Protein AF-A0A259DRA0-F1 (afdb_monomer_lite)

Sequence (62 aa):
THWFIPATIYGIGIFIFAIGGITAIAGLPLFLGFTGITWVALAGHTLYGIVLVAVLQIIDRD

Secondary structure (DSSP, 8-state):
---HHHHHHHHHHHHIIIIIIHHHHTTSPTHHHH-HHHHHHHHHHHHHHHHHHHHHHHHTT-

pLDDT: mean 85.84, std 7.56, range [52.06, 94.31]

Structure (mmCIF, N/CA/C/O backbone):
data_AF-A0A259DRA0-F1
#
_entry.id   AF-A0A259DRA0-F1
#
loop_
_atom_site.group_PDB
_atom_site.id
_atom_site.type_symbol
_atom_site.label_atom_id
_atom_site.label_alt_id
_atom_site.label_comp_id
_atom_site.label_asym_id
_atom_site.label_entity_id
_atom_site.label_seq_id
_atom_site.pdbx_PDB_ins_code
_atom_site.Cartn_x
_atom_site.Cartn_y
_atom_site.Cartn_z
_atom_site.occupancy
_atom_site.B_iso_or_equiv
_atom_site.auth_seq_id
_atom_site.auth_comp_id
_atom_site.auth_asym_id
_atom_site.auth_atom_id
_atom_site.pdbx_PDB_model_num
ATOM 1 N N . THR A 1 1 ? 15.799 0.714 -15.363 1.00 59.25 1 THR A N 1
ATOM 2 C CA . THR A 1 1 ? 16.303 -0.201 -14.309 1.00 59.25 1 THR A CA 1
ATOM 3 C C . THR A 1 1 ? 15.704 0.045 -12.926 1.00 59.25 1 THR A C 1
ATOM 5 O O . THR A 1 1 ? 15.665 -0.901 -12.156 1.00 59.25 1 THR A O 1
ATOM 8 N N . HIS A 1 2 ? 15.158 1.226 -12.599 1.00 75.81 2 HIS A N 1
ATOM 9 C CA . HIS A 1 2 ? 14.540 1.492 -11.284 1.00 75.81 2 HIS A CA 1
ATOM 10 C C . HIS A 1 2 ? 13.004 1.592 -11.340 1.00 75.81 2 HIS A C 1
ATOM 12 O O . HIS A 1 2 ? 12.442 2.580 -10.890 1.00 75.81 2 HIS A O 1
ATOM 18 N N . TRP A 1 3 ? 12.309 0.606 -11.919 1.00 80.19 3 TRP A N 1
ATOM 19 C CA . TRP A 1 3 ? 10.836 0.629 -12.011 1.00 80.19 3 TRP A CA 1
ATOM 20 C C . TRP A 1 3 ? 10.142 0.032 -10.776 1.00 80.19 3 TRP A C 1
ATOM 22 O O . TRP A 1 3 ? 9.016 0.395 -10.454 1.00 80.19 3 TRP A O 1
ATOM 32 N N . PHE A 1 4 ? 10.839 -0.831 -10.035 1.00 81.06 4 PHE A N 1
ATOM 33 C CA . PHE A 1 4 ? 10.287 -1.528 -8.873 1.00 81.06 4 PHE A CA 1
ATOM 34 C C . PHE A 1 4 ? 9.946 -0.585 -7.708 1.00 81.06 4 PHE A C 1
ATOM 36 O O . PHE A 1 4 ? 8.874 -0.672 -7.110 1.00 81.06 4 PHE A O 1
ATOM 43 N N . ILE A 1 5 ? 10.846 0.358 -7.411 1.00 84.69 5 ILE A N 1
ATOM 44 C CA . ILE A 1 5 ? 10.679 1.353 -6.342 1.00 84.69 5 ILE A CA 1
ATOM 45 C C . ILE A 1 5 ? 9.465 2.266 -6.605 1.00 84.69 5 ILE A C 1
ATOM 47 O O . ILE A 1 5 ? 8.575 2.306 -5.756 1.00 84.69 5 ILE A O 1
ATOM 51 N N . PRO A 1 6 ? 9.354 2.959 -7.757 1.00 86.88 6 PRO A N 1
ATOM 52 C CA . PRO A 1 6 ? 8.201 3.813 -8.032 1.00 86.88 6 PRO A CA 1
ATOM 53 C C . PRO A 1 6 ? 6.885 3.030 -8.143 1.00 86.88 6 PRO A C 1
ATOM 55 O O . PRO A 1 6 ? 5.860 3.531 -7.691 1.00 86.88 6 PRO A O 1
ATOM 58 N N . ALA A 1 7 ? 6.899 1.791 -8.650 1.00 87.38 7 ALA A N 1
ATOM 59 C CA . ALA A 1 7 ? 5.711 0.932 -8.687 1.00 87.38 7 ALA A CA 1
ATOM 60 C C . ALA A 1 7 ? 5.188 0.585 -7.281 1.00 87.38 7 ALA A C 1
ATOM 62 O O . ALA A 1 7 ? 3.985 0.640 -7.019 1.00 87.38 7 ALA A O 1
ATOM 63 N N . THR A 1 8 ? 6.105 0.287 -6.357 1.00 87.75 8 THR A N 1
ATOM 64 C CA . THR A 1 8 ? 5.786 0.013 -4.949 1.00 87.75 8 THR A CA 1
ATOM 65 C C . THR A 1 8 ? 5.243 1.268 -4.258 1.00 87.75 8 THR A C 1
ATOM 67 O O . THR A 1 8 ? 4.216 1.205 -3.584 1.00 87.75 8 THR A O 1
ATOM 70 N N . ILE A 1 9 ? 5.883 2.427 -4.471 1.00 91.00 9 ILE A N 1
ATOM 71 C CA . ILE A 1 9 ? 5.424 3.719 -3.930 1.00 91.00 9 ILE A CA 1
ATOM 72 C C . ILE A 1 9 ? 4.021 4.053 -4.443 1.00 91.00 9 ILE A C 1
ATOM 74 O O . ILE A 1 9 ? 3.178 4.498 -3.667 1.00 91.00 9 ILE A O 1
ATOM 78 N N . TYR A 1 10 ? 3.748 3.803 -5.724 1.00 90.44 10 TYR A N 1
ATOM 79 C CA . TYR A 1 10 ? 2.432 4.026 -6.314 1.00 90.44 10 TYR A CA 1
ATOM 80 C C . TYR A 1 10 ? 1.351 3.152 -5.662 1.00 90.44 10 TYR A C 1
ATOM 82 O O . TYR A 1 10 ? 0.315 3.670 -5.246 1.00 90.44 10 TYR A O 1
ATOM 90 N N . GLY A 1 11 ? 1.609 1.851 -5.491 1.00 88.38 11 GLY A N 1
ATOM 91 C CA . GLY A 1 11 ? 0.668 0.941 -4.831 1.00 88.38 11 GLY A CA 1
ATOM 92 C C . GLY A 1 11 ? 0.382 1.317 -3.372 1.00 8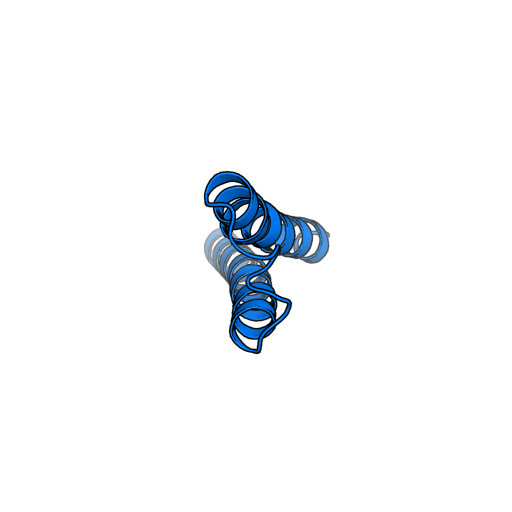8.38 11 GLY A C 1
ATOM 93 O O . GLY A 1 11 ? -0.775 1.357 -2.952 1.00 88.38 11 GLY A O 1
ATOM 94 N N . ILE A 1 12 ? 1.415 1.689 -2.612 1.00 91.06 12 ILE A N 1
ATOM 95 C CA . ILE A 1 12 ? 1.254 2.176 -1.232 1.00 91.06 12 ILE A CA 1
ATOM 96 C C . ILE A 1 12 ? 0.496 3.514 -1.209 1.00 91.06 12 ILE A C 1
ATOM 98 O O . ILE A 1 12 ? -0.376 3.715 -0.363 1.00 91.06 12 ILE A O 1
ATOM 102 N N . GLY A 1 13 ? 0.782 4.413 -2.152 1.00 90.44 13 GLY A N 1
ATOM 103 C CA . GLY A 1 13 ? 0.102 5.701 -2.282 1.00 90.44 13 GLY A CA 1
ATOM 104 C C . GLY A 1 13 ? -1.398 5.547 -2.523 1.00 90.44 13 GLY A C 1
ATOM 105 O O . GLY A 1 13 ? -2.194 6.191 -1.836 1.00 90.44 13 GLY A O 1
ATOM 106 N N . ILE A 1 14 ? -1.799 4.643 -3.426 1.00 90.50 14 ILE A N 1
ATOM 107 C CA . ILE A 1 14 ? -3.220 4.349 -3.657 1.00 90.50 14 ILE A CA 1
ATOM 108 C C . ILE A 1 14 ? -3.864 3.773 -2.395 1.00 90.50 14 ILE A C 1
ATOM 110 O O . ILE A 1 14 ? -4.966 4.183 -2.050 1.00 90.50 14 ILE A O 1
ATOM 114 N N . PHE A 1 15 ? -3.196 2.871 -1.674 1.00 90.44 15 PHE A N 1
ATOM 115 C CA . PHE A 1 15 ? -3.725 2.315 -0.424 1.00 90.44 15 PHE A CA 1
ATOM 116 C C . PHE A 1 15 ? -3.999 3.397 0.634 1.00 90.44 15 PHE A C 1
ATOM 118 O O . PHE A 1 15 ? -5.085 3.428 1.222 1.00 90.44 15 PHE A O 1
ATOM 125 N N . ILE A 1 16 ? -3.039 4.301 0.858 1.00 89.12 16 ILE A N 1
ATOM 126 C CA . ILE A 1 16 ? -3.187 5.408 1.815 1.00 89.12 16 ILE A CA 1
ATOM 127 C C . ILE A 1 16 ? -4.333 6.325 1.383 1.00 89.12 16 ILE A C 1
ATOM 129 O O . ILE A 1 16 ? -5.152 6.715 2.213 1.00 89.12 16 ILE A O 1
ATOM 133 N N . PHE A 1 17 ? -4.426 6.639 0.092 1.00 87.69 17 PHE A N 1
ATOM 134 C CA . PHE A 1 17 ? -5.488 7.488 -0.436 1.00 87.69 17 PHE A CA 1
ATOM 135 C C . PHE A 1 17 ? -6.871 6.825 -0.329 1.00 87.69 17 PHE A C 1
ATOM 137 O O . PHE A 1 17 ? -7.814 7.430 0.178 1.00 87.69 17 PHE A O 1
ATOM 144 N N . ALA A 1 18 ? -6.988 5.570 -0.757 1.00 87.00 18 ALA A N 1
ATOM 145 C CA . ALA A 1 18 ? -8.254 4.858 -0.853 1.00 87.00 18 ALA A CA 1
ATOM 146 C C . ALA A 1 18 ? -8.791 4.437 0.517 1.00 87.00 18 ALA A C 1
ATOM 148 O O . ALA A 1 18 ? -9.932 4.739 0.837 1.00 87.00 18 ALA A O 1
ATOM 149 N N . ILE A 1 19 ? -7.995 3.760 1.347 1.00 85.44 19 ILE A N 1
ATOM 150 C CA . ILE A 1 19 ? -8.464 3.327 2.667 1.00 85.44 19 ILE A CA 1
ATOM 151 C C . ILE A 1 19 ? -8.234 4.420 3.704 1.00 85.44 19 ILE A C 1
ATOM 153 O O . ILE A 1 19 ? -9.167 4.766 4.421 1.00 85.44 19 ILE A O 1
ATOM 157 N N . GLY A 1 20 ? -7.032 4.990 3.793 1.00 83.25 20 GLY A N 1
ATOM 158 C CA . GLY A 1 20 ? -6.732 6.031 4.782 1.00 83.25 20 GLY A CA 1
ATOM 159 C C . GLY A 1 20 ? -7.569 7.296 4.571 1.00 83.25 20 GLY A C 1
ATOM 160 O O . GLY A 1 20 ? -8.196 7.780 5.510 1.00 83.25 20 GLY A O 1
ATOM 161 N N . GLY A 1 21 ? -7.649 7.785 3.331 1.00 85.88 21 GLY A N 1
ATOM 162 C CA . GLY A 1 21 ? -8.420 8.980 2.982 1.00 85.88 21 GLY A CA 1
ATOM 163 C C . GLY A 1 21 ? -9.931 8.796 3.131 1.00 85.88 21 GLY A C 1
ATOM 164 O O . GLY A 1 21 ? -10.587 9.612 3.777 1.00 85.88 21 GLY A O 1
ATOM 165 N N . ILE A 1 22 ? -10.498 7.708 2.598 1.00 87.44 22 ILE A N 1
ATOM 166 C CA . ILE A 1 22 ? -11.953 7.494 2.667 1.00 87.44 22 ILE A CA 1
ATOM 167 C C . ILE A 1 22 ? -12.410 7.155 4.088 1.00 87.44 22 ILE A C 1
ATOM 169 O O . ILE A 1 22 ? -13.450 7.654 4.510 1.00 87.44 22 ILE A O 1
ATOM 173 N N . THR A 1 23 ? -11.646 6.376 4.864 1.00 87.19 23 THR A N 1
ATOM 174 C CA . THR A 1 23 ? -12.016 6.104 6.269 1.00 87.19 23 THR A CA 1
ATOM 175 C C . THR A 1 23 ? -11.970 7.364 7.128 1.00 87.19 23 THR A C 1
ATOM 177 O O . THR A 1 23 ? -12.868 7.555 7.947 1.00 87.19 23 THR A O 1
ATOM 180 N N . ALA A 1 24 ? -11.008 8.262 6.880 1.00 83.25 24 ALA A N 1
ATOM 181 C CA . ALA A 1 24 ? -10.942 9.565 7.538 1.00 83.25 24 ALA A CA 1
ATOM 182 C C . ALA A 1 24 ? -12.168 10.440 7.227 1.00 83.25 24 ALA A C 1
ATOM 184 O O . ALA A 1 24 ? -12.731 11.047 8.135 1.00 83.25 24 ALA A O 1
ATOM 185 N N . ILE A 1 25 ? -12.616 10.472 5.967 1.00 86.06 25 ILE A N 1
ATOM 186 C CA . ILE A 1 25 ? -13.817 11.224 5.559 1.00 86.06 25 ILE A CA 1
ATOM 187 C C . ILE A 1 25 ? -15.091 10.586 6.130 1.00 86.06 25 ILE A C 1
ATOM 189 O O . ILE A 1 25 ? -16.015 11.288 6.530 1.00 86.06 25 ILE A O 1
ATOM 193 N N . ALA A 1 26 ? -15.144 9.256 6.191 1.00 84.75 26 ALA A N 1
ATOM 194 C CA . ALA A 1 26 ? -16.310 8.506 6.645 1.00 84.75 26 ALA A CA 1
ATOM 195 C C . ALA A 1 26 ? -16.481 8.466 8.178 1.00 84.75 26 ALA A C 1
ATOM 197 O O . ALA A 1 26 ? -17.445 7.871 8.657 1.00 84.75 26 ALA A O 1
ATOM 198 N N . GLY A 1 27 ? -15.557 9.043 8.959 1.00 80.19 27 GLY A N 1
ATOM 199 C CA . GLY A 1 27 ? -15.590 8.985 10.429 1.00 80.19 27 GLY A CA 1
ATOM 200 C C . GLY A 1 27 ? -15.409 7.572 11.000 1.00 80.19 27 GLY A C 1
ATOM 201 O O . GLY A 1 27 ? -15.698 7.325 12.170 1.00 80.19 27 GLY A O 1
ATOM 202 N N . LEU A 1 28 ? -14.949 6.636 10.168 1.00 80.81 28 LEU A N 1
ATOM 203 C CA . LEU A 1 28 ? -14.609 5.273 10.555 1.00 80.81 28 LEU A CA 1
ATOM 204 C C . LEU A 1 28 ? -13.186 5.259 11.133 1.00 80.81 28 LEU A C 1
ATOM 206 O O . LEU A 1 28 ? -12.381 6.136 10.810 1.00 80.81 28 LEU A O 1
ATOM 210 N N . PRO A 1 29 ? -12.835 4.274 11.979 1.00 79.94 29 PRO A N 1
ATOM 211 C CA . PRO A 1 29 ? -11.470 4.151 12.472 1.00 79.94 29 PRO A CA 1
ATOM 212 C C . PRO A 1 29 ? -10.488 4.128 11.294 1.00 79.94 29 PRO A C 1
ATOM 214 O O . PRO A 1 29 ? -10.718 3.419 10.310 1.00 79.94 29 PRO A O 1
ATOM 217 N N . LEU A 1 30 ? -9.408 4.914 11.395 1.00 78.31 30 LEU A N 1
ATOM 218 C CA . LEU A 1 30 ? -8.386 4.999 10.351 1.00 78.31 30 LEU A CA 1
ATOM 219 C C . LEU A 1 30 ? -7.921 3.599 9.966 1.00 78.31 30 LEU A C 1
ATOM 221 O O . LEU A 1 30 ? -7.662 2.755 10.830 1.00 78.31 30 LEU A O 1
ATOM 225 N N . PHE A 1 31 ? -7.852 3.354 8.659 1.00 71.75 31 PHE A N 1
ATOM 226 C CA . PHE A 1 31 ? -7.530 2.035 8.130 1.00 71.75 31 PHE A CA 1
ATOM 227 C C . PHE A 1 31 ? -8.419 0.924 8.698 1.00 71.75 31 PHE A C 1
ATOM 229 O O . PHE A 1 31 ? -7.925 -0.155 9.022 1.00 71.75 31 PHE A O 1
ATOM 236 N N . LEU A 1 32 ? -9.714 1.192 8.892 1.00 77.56 32 LEU A N 1
ATOM 237 C CA . LEU A 1 32 ? -10.682 0.245 9.458 1.00 77.56 32 LEU A CA 1
ATOM 238 C C . LEU A 1 32 ? -10.219 -0.359 10.801 1.00 77.56 32 LEU A C 1
ATOM 240 O O . LEU A 1 32 ? -10.602 -1.478 11.129 1.00 77.56 32 LEU A O 1
ATOM 244 N N . GLY A 1 33 ? -9.357 0.339 11.552 1.00 80.00 33 GLY A N 1
ATOM 245 C CA . GLY A 1 33 ? -8.754 -0.169 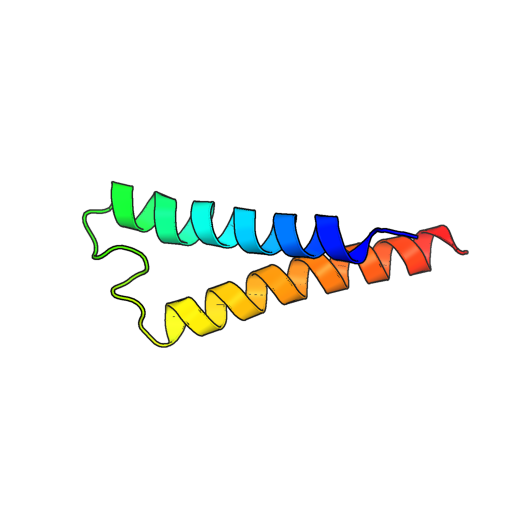12.787 1.00 80.00 33 GLY A CA 1
ATOM 246 C C . GLY A 1 33 ? -7.626 -1.190 12.584 1.00 80.00 33 GLY A C 1
ATOM 247 O O . GLY A 1 33 ? -7.452 -2.060 13.431 1.00 80.00 33 GLY A O 1
ATOM 248 N N . PHE A 1 34 ? -6.881 -1.124 11.472 1.00 79.75 34 PHE A N 1
ATOM 249 C CA . PHE A 1 34 ? -5.792 -2.061 11.130 1.00 79.75 34 PHE A CA 1
ATOM 250 C C . PHE A 1 34 ? -6.213 -3.539 11.156 1.00 79.75 34 PHE A C 1
ATOM 252 O O . PHE A 1 34 ? -5.449 -4.435 11.519 1.00 79.75 34 PHE A O 1
ATOM 259 N N . THR A 1 35 ? -7.452 -3.795 10.745 1.00 86.00 35 THR A N 1
ATOM 260 C CA . THR A 1 35 ? -7.999 -5.146 10.608 1.00 86.00 35 THR A CA 1
ATOM 261 C C . THR A 1 35 ? -7.314 -5.914 9.475 1.00 86.00 35 THR A C 1
ATOM 263 O O . THR A 1 35 ? -6.547 -5.358 8.686 1.00 86.00 35 THR A O 1
ATOM 266 N N . GLY A 1 36 ? -7.619 -7.210 9.343 1.00 84.56 36 GLY A N 1
ATOM 267 C CA . GLY A 1 36 ? -7.094 -8.041 8.251 1.00 84.56 36 GLY A CA 1
ATOM 268 C C . GLY A 1 36 ? -7.323 -7.441 6.856 1.00 84.56 36 GLY A C 1
ATOM 269 O O . GLY A 1 36 ? -6.466 -7.569 5.987 1.00 84.56 36 GLY A O 1
ATOM 270 N N . ILE A 1 37 ? -8.422 -6.702 6.663 1.00 86.50 37 ILE A N 1
ATOM 271 C CA . ILE A 1 37 ? -8.756 -6.029 5.398 1.00 86.50 37 ILE A CA 1
ATOM 272 C C . ILE A 1 37 ? -7.691 -4.992 5.021 1.00 86.50 37 ILE A C 1
ATOM 274 O O . ILE A 1 37 ? -7.323 -4.886 3.855 1.00 86.50 37 ILE A O 1
ATOM 278 N N . THR A 1 38 ? -7.140 -4.271 5.995 1.00 88.69 38 THR A N 1
ATOM 279 C CA . THR A 1 38 ? -6.097 -3.259 5.775 1.00 88.69 38 THR A CA 1
ATOM 280 C C . THR A 1 38 ? -4.808 -3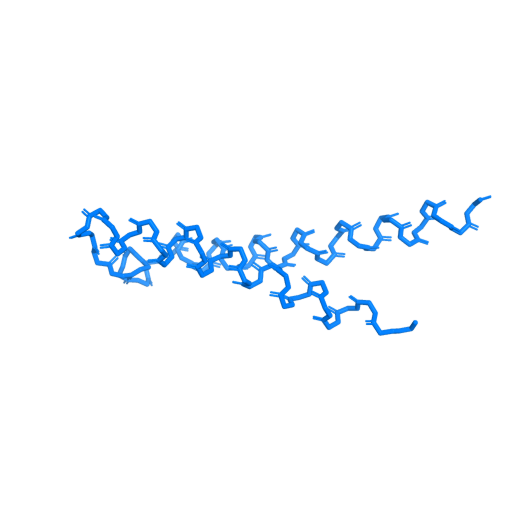.874 5.262 1.00 88.69 38 THR A C 1
ATOM 282 O O . THR A 1 38 ? -4.200 -3.349 4.332 1.00 88.69 38 THR A O 1
ATOM 285 N N . TRP A 1 39 ? -4.414 -5.015 5.822 1.00 86.25 39 TRP A N 1
ATOM 286 C CA . TRP A 1 39 ? -3.214 -5.732 5.395 1.00 86.25 39 TRP A CA 1
ATOM 287 C C . TRP A 1 39 ? -3.387 -6.356 4.011 1.00 86.25 39 TRP A C 1
ATOM 289 O O . TRP A 1 39 ? -2.495 -6.236 3.171 1.00 86.25 39 TRP A O 1
ATOM 299 N N . VAL A 1 40 ? -4.558 -6.945 3.743 1.00 91.38 40 VAL A N 1
ATOM 300 C CA . VAL A 1 40 ? -4.911 -7.464 2.412 1.00 91.38 40 VAL A CA 1
ATOM 301 C C . VAL A 1 40 ? -4.918 -6.336 1.380 1.00 91.38 40 VAL A C 1
ATOM 303 O O . VAL A 1 40 ? -4.372 -6.499 0.292 1.00 91.38 40 VAL A O 1
ATOM 306 N N . ALA A 1 41 ? -5.470 -5.170 1.720 1.00 90.50 41 ALA A N 1
ATOM 307 C CA . ALA A 1 41 ? -5.498 -4.016 0.833 1.00 90.50 41 ALA A CA 1
ATOM 308 C C . ALA A 1 41 ? -4.100 -3.441 0.570 1.00 90.50 41 ALA A C 1
ATOM 310 O O . ALA A 1 41 ? -3.785 -3.155 -0.584 1.00 90.50 41 ALA A O 1
ATOM 311 N N . LEU A 1 42 ? -3.251 -3.303 1.592 1.00 90.19 42 LEU A N 1
ATOM 312 C CA . LEU A 1 42 ? -1.870 -2.843 1.429 1.00 90.19 42 LEU A CA 1
ATOM 313 C C . LEU A 1 42 ? -1.086 -3.780 0.502 1.00 90.19 42 LEU A C 1
ATOM 315 O O . LEU A 1 42 ? -0.466 -3.324 -0.463 1.00 90.19 42 LEU A O 1
ATOM 319 N N . ALA A 1 43 ? -1.147 -5.088 0.765 1.00 92.56 43 ALA A N 1
ATOM 320 C CA . ALA A 1 43 ? -0.482 -6.092 -0.057 1.00 92.56 43 ALA A CA 1
ATOM 321 C C . ALA A 1 43 ? -1.028 -6.090 -1.493 1.00 92.56 43 ALA A C 1
ATOM 323 O O . ALA A 1 43 ? -0.248 -6.062 -2.441 1.00 92.56 43 ALA A O 1
ATOM 324 N N . GLY A 1 44 ? -2.353 -6.050 -1.656 1.00 93.19 44 GLY A N 1
ATOM 325 C CA . GLY A 1 44 ? -3.021 -6.063 -2.957 1.00 93.19 44 GLY A CA 1
ATOM 326 C C . GLY A 1 44 ? -2.671 -4.858 -3.828 1.00 93.19 44 GLY A C 1
ATOM 327 O O . GLY A 1 44 ? -2.289 -5.038 -4.980 1.00 93.19 44 GLY A O 1
ATOM 328 N N . HIS A 1 45 ? -2.729 -3.637 -3.287 1.00 92.69 45 HIS A N 1
ATOM 329 C CA . HIS A 1 45 ? -2.396 -2.429 -4.054 1.00 92.69 45 HIS A CA 1
ATOM 330 C C . HIS A 1 45 ? -0.906 -2.359 -4.404 1.00 92.69 45 HIS A C 1
ATOM 332 O O . HIS A 1 45 ? -0.549 -1.969 -5.516 1.00 92.69 45 HIS A O 1
ATOM 338 N N . THR A 1 46 ? -0.035 -2.776 -3.482 1.00 92.31 46 THR A N 1
ATOM 339 C CA . THR A 1 46 ? 1.414 -2.831 -3.722 1.00 92.31 46 THR A CA 1
ATOM 340 C C . THR A 1 46 ? 1.755 -3.860 -4.800 1.00 92.31 46 THR A C 1
ATOM 342 O O . THR A 1 46 ? 2.471 -3.545 -5.751 1.00 92.31 46 THR A O 1
ATOM 345 N N . LEU A 1 47 ? 1.194 -5.0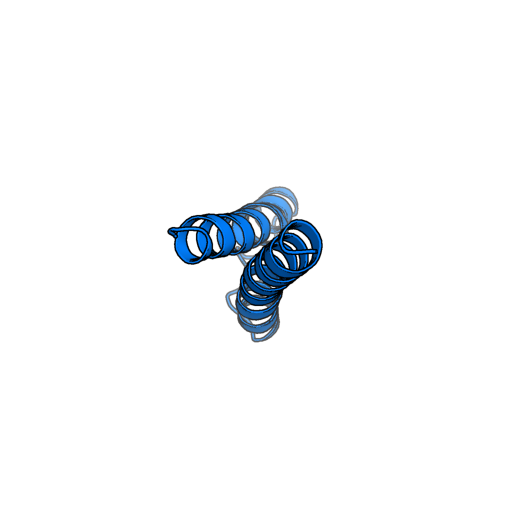69 -4.701 1.00 94.31 47 LEU A N 1
ATOM 346 C CA . LEU A 1 47 ? 1.382 -6.132 -5.687 1.00 94.31 47 LEU A CA 1
ATOM 347 C C . LEU A 1 47 ? 0.821 -5.731 -7.054 1.00 94.31 47 LEU A C 1
ATOM 349 O O . LEU A 1 47 ? 1.499 -5.918 -8.059 1.00 94.31 47 LEU A O 1
ATOM 353 N N . TYR A 1 48 ? -0.367 -5.122 -7.096 1.00 91.81 48 TYR A N 1
ATOM 354 C CA . TYR A 1 48 ? -0.956 -4.596 -8.326 1.00 91.81 48 TYR A CA 1
ATOM 355 C C . TYR A 1 48 ? -0.030 -3.587 -9.016 1.00 91.81 48 TYR A C 1
ATOM 357 O O . TYR A 1 48 ? 0.242 -3.737 -10.205 1.00 91.81 48 TYR A O 1
ATOM 365 N N . GLY A 1 49 ? 0.505 -2.604 -8.281 1.00 89.31 49 GLY A N 1
ATOM 366 C CA . GLY A 1 49 ? 1.426 -1.611 -8.841 1.00 89.31 49 GLY A CA 1
ATOM 367 C C . GLY A 1 49 ? 2.684 -2.246 -9.438 1.00 89.31 49 GLY A C 1
ATOM 368 O O . GLY A 1 49 ? 3.082 -1.909 -10.553 1.00 89.31 49 GLY A O 1
ATOM 369 N N . ILE A 1 50 ? 3.275 -3.214 -8.731 1.00 91.94 50 ILE A N 1
ATOM 370 C CA . ILE A 1 50 ? 4.456 -3.954 -9.197 1.00 91.94 50 ILE A C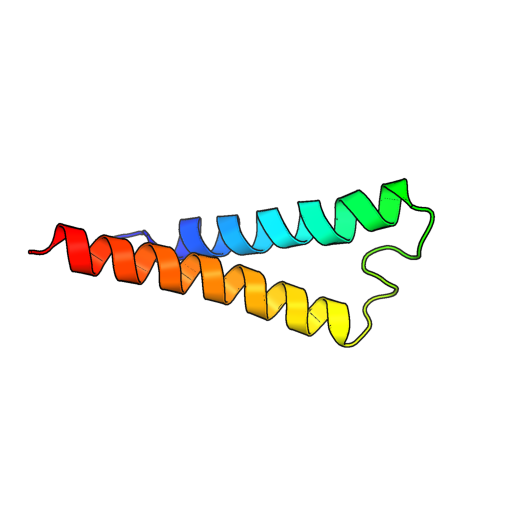A 1
ATOM 371 C C . ILE A 1 50 ? 4.135 -4.776 -10.451 1.00 91.94 50 ILE A C 1
ATOM 373 O O . ILE A 1 50 ? 4.871 -4.690 -11.434 1.00 91.94 50 ILE A O 1
ATOM 377 N N . VAL A 1 51 ? 3.049 -5.554 -10.432 1.00 93.88 51 VAL A N 1
ATOM 378 C CA . VAL A 1 51 ? 2.649 -6.424 -11.548 1.00 93.88 51 VAL A CA 1
ATOM 379 C C . VAL A 1 51 ? 2.304 -5.600 -12.783 1.00 93.88 51 VAL A C 1
ATOM 381 O O . VAL A 1 51 ? 2.768 -5.930 -13.869 1.00 93.88 51 VAL A O 1
ATOM 384 N N . LEU A 1 52 ? 1.557 -4.506 -12.630 1.00 91.62 52 LEU A N 1
ATOM 385 C CA . LEU A 1 52 ? 1.219 -3.608 -13.733 1.00 91.62 52 LEU A CA 1
ATOM 386 C C . LEU A 1 52 ? 2.480 -3.108 -14.443 1.00 91.62 52 LEU A C 1
ATOM 388 O O . LEU A 1 52 ? 2.601 -3.233 -15.658 1.00 91.62 52 LEU A O 1
ATOM 392 N N . VAL A 1 53 ? 3.437 -2.567 -13.688 1.00 89.50 53 VAL A N 1
ATOM 393 C CA . VAL A 1 53 ? 4.667 -2.022 -14.274 1.00 89.50 53 VAL A CA 1
ATOM 394 C C . VAL A 1 53 ? 5.543 -3.130 -14.861 1.00 89.50 53 VAL A C 1
ATOM 396 O O . VAL A 1 53 ? 6.152 -2.923 -15.907 1.00 89.50 53 VAL A O 1
ATOM 399 N N . ALA A 1 54 ? 5.565 -4.318 -14.253 1.00 89.25 54 ALA A N 1
ATOM 400 C CA . ALA A 1 54 ? 6.248 -5.477 -14.820 1.00 89.25 54 ALA A CA 1
ATOM 401 C C . ALA A 1 54 ? 5.646 -5.893 -16.174 1.00 89.25 54 ALA A C 1
ATOM 403 O O . ALA A 1 54 ? 6.392 -6.123 -17.121 1.00 89.25 54 ALA A O 1
ATOM 404 N N . VAL A 1 55 ? 4.315 -5.929 -16.294 1.00 93.00 55 VAL A N 1
ATOM 405 C CA . VAL A 1 55 ? 3.616 -6.231 -17.554 1.00 93.00 55 VAL A CA 1
ATOM 406 C C . VAL A 1 55 ? 3.903 -5.165 -18.609 1.00 93.00 55 VAL A C 1
ATOM 408 O O . VAL A 1 55 ? 4.234 -5.511 -19.738 1.00 93.00 55 VAL A O 1
ATOM 411 N N . LEU A 1 56 ? 3.858 -3.880 -18.246 1.00 90.62 56 LEU A N 1
ATOM 412 C CA . LEU A 1 56 ? 4.197 -2.791 -19.168 1.00 90.62 56 LEU A CA 1
ATOM 413 C C . LEU A 1 56 ? 5.637 -2.907 -19.688 1.00 90.62 56 LEU A C 1
ATOM 415 O O . LEU A 1 56 ? 5.869 -2.706 -20.871 1.00 90.62 56 LEU A O 1
ATOM 419 N N . GLN A 1 57 ? 6.594 -3.279 -18.833 1.00 87.94 57 GLN A N 1
ATOM 420 C CA . GLN A 1 57 ? 7.987 -3.515 -19.238 1.00 87.94 57 GLN A CA 1
ATOM 421 C C . GLN A 1 57 ? 8.160 -4.739 -20.148 1.00 87.94 57 GLN A C 1
ATOM 423 O O . GLN A 1 57 ? 9.125 -4.784 -20.906 1.00 87.94 57 GLN A O 1
ATOM 428 N N . ILE A 1 58 ? 7.284 -5.742 -20.041 1.00 89.56 58 ILE A N 1
ATOM 429 C CA . ILE A 1 58 ? 7.281 -6.901 -20.942 1.00 89.56 58 ILE A CA 1
ATOM 430 C C . ILE A 1 58 ? 6.730 -6.488 -22.308 1.00 89.56 58 ILE A C 1
ATOM 432 O O . ILE A 1 58 ? 7.361 -6.786 -23.310 1.00 89.56 58 ILE A O 1
ATOM 436 N N . ILE A 1 59 ? 5.614 -5.754 -22.338 1.00 91.44 59 ILE A N 1
ATOM 437 C CA . ILE A 1 59 ? 4.996 -5.268 -23.582 1.00 91.44 59 ILE A CA 1
ATOM 438 C C . ILE A 1 59 ? 5.935 -4.320 -24.339 1.00 91.44 59 ILE A C 1
ATOM 440 O O . ILE A 1 59 ? 6.059 -4.431 -25.546 1.00 91.44 59 ILE A O 1
ATOM 444 N N . ASP A 1 60 ? 6.609 -3.405 -23.638 1.00 87.88 60 ASP A N 1
ATOM 445 C CA . ASP A 1 60 ? 7.538 -2.424 -24.231 1.00 87.88 60 ASP A CA 1
ATOM 446 C C . ASP A 1 60 ? 8.855 -3.058 -24.733 1.00 87.88 60 ASP A C 1
ATOM 448 O O . ASP A 1 60 ? 9.690 -2.387 -25.336 1.00 87.88 60 ASP A O 1
ATOM 452 N N . ARG A 1 61 ? 9.085 -4.344 -24.432 1.00 72.25 61 ARG A N 1
ATOM 453 C CA . ARG A 1 61 ? 10.262 -5.106 -24.876 1.00 72.25 61 ARG A CA 1
ATOM 454 C C . ARG A 1 61 ? 10.047 -5.875 -26.184 1.00 72.25 61 ARG A C 1
ATOM 456 O O . ARG A 1 61 ? 11.047 -6.383 -26.697 1.00 72.25 61 ARG A O 1
ATOM 463 N N . ASP A 1 62 ? 8.814 -5.939 -26.684 1.00 52.06 62 ASP A N 1
ATOM 464 C CA . ASP A 1 62 ? 8.434 -6.525 -27.979 1.00 52.06 62 ASP A CA 1
ATOM 465 C C . ASP A 1 62 ? 8.236 -5.429 -29.044 1.00 52.06 62 ASP A C 1
ATOM 467 O O . ASP A 1 62 ? 8.599 -5.680 -30.218 1.00 52.06 62 ASP A O 1
#

Foldseek 3Di:
DPQLVVLQVQLQVCLCCVQQVVCVVVVAPGLNVPPPVSVVSNCVSNVVSNVVSVVVVVVVVD

Radius of gyration: 13.97 Å; chains: 1; bounding box: 33×19×41 Å

=== Feature glossary ===
Feature key, reading from the visual/contextual features back to the raw sequence:

Rendered structure images. Six rendered views show the 3D structure from the faces of a cube — i.e. along ±x, ±y, ±z. Rendering representation is drawn randomly per protein from cartoon (secondary-structure ribbons), sticks (backbone bonds), or molecular surface; coloring is either N→C rainbow (blue at the N-terminus through red at the C-terminus) or one color per chain.

Contact-map, Ramachandran, and PAE plots. The contact map is a binary N×N matrix image: pixel (i, j) is dark where Cα_i and Cα_j are within 8 Å and |i−j|>4. Because the |i−j|>4 filter removes local helical contacts, off-diagonal 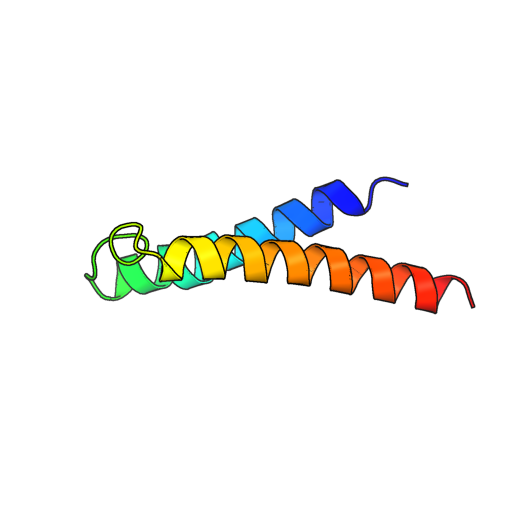stripes parallel to the main diagonal indicate parallel β-sheets; stripes perpendicular to it indicate antiparallel β-sheets. The Ramachandran plot scatters every residue's (φ, ψ) pair against the sterically allowed regions. The PAE heatmap renders the predicted-aligned-error matrix.

InterPro / GO / CATH / organism. Database cross-references. InterPro integrates a dozen domain/family signature databases into unified entries with residue-range hits. GO terms attach function/process/location labels with evidence codes. CATH codes position the fold in a four-level structural taxonomy. Organism is the NCBI-taxonomy species name.

Nearest PDB structures. The Foldseek neighbor list gives the closest experimentally determined structures in the PDB, ranked by structural alignment. TM-score near 1 means near-identical fold; near 0.3 means only rough topology match. This is how one finds what a novel AlphaFold prediction most resembles in the solved-structure universe.

Predicted aligned error. PAE(i, j) answers: if I align the predicted and true structures on residue i, how far off (in Å) do I expect residue j to be? A block-diagonal PAE matrix with low values on the blocks and high values off-diagonal is the signature of a multi-domain protein with confidently predicted domains but uncertain inter-domain orientation.

Solvent-accessible surface area. Accessible surface area quantifies burial. A residue with SASA near zero is packed into the hydrophobic core; one with SASA >100 Å² sits on the surface. Computed here via the Shrake–Rupley numerical algorithm with a 1.4 Å probe.

B-factor. B-factor (Debye–Waller factor) reflects atomic displacement in the crystal lattice. It is an experimental observable (units Å²), not a prediction; low values mean the atom is pinned down, high values mean it moves or is heterogeneous across the crystal.

pLDDT. For AlphaFold models, the B-factor field carries pLDDT — the model's own estimate of local accuracy on a 0–100 scale. Regions with pLDDT<50 should be treated as essentially unmodeled; they often correspond to intrinsically disordered segments.

Backbone torsions (φ/ψ). φ (phi) and ψ (psi) are the two rotatable backbone dihedrals per residue: φ is the C(i-1)–N–Cα–C torsion, ψ is the N–Cα–C–N(i+1) torsion, both in degrees on (−180°, 180°]. α-helical residues cluster near (−60°, −45°); β-strand residues near (−120°, +130°). A Ramachandran plot is simply a scatter of (φ, ψ) for every residue.

Radius of gyration, Cα contacts, bounding box. Radius of gyration (Rg) is the root-mean-square distance of Cα atoms from their centroid — a single number for overall size and compactness. A globular domain of N residues has Rg ≈ 2.2·N^0.38 Å; an extended or disordered chain has a much larger Rg. The Cα contact count is the number of residue pairs whose Cα atoms are within 8 Å and are more than four positions apart in sequence — a standard proxy for tertiary packing density. The bounding box is the smallest axis-aligned box enclosing all Cα atoms.

Secondary structure (3-state, P-SEA). Three-state secondary structure (P-SEA) collapses the eight DSSP classes into helix (a), strand (b), and coil (c). P-SEA assigns these from Cα geometry alone — distances and angles — without requiring backbone oxygens, so it works on any Cα trace.

Secondary structure (8-state, DSSP). DSSP 8-state secondary structure assigns each residue one of H (α-helix), G (3₁₀-helix), I (π-helix), E (extended β-strand), B (isolated β-bridge), T (hydrogen-bonded turn), S (bend), or '-' (coil). The assignment is computed from backbone hydrogen-bond geometry via the Kabsch–Sander algorithm.

Foldseek 3Di. A 3Di character summarizes, for each residue, the relative orientation of the Cα frame of its nearest spatial neighbor. Because it encodes fold topology rather than chemistry, 3Di alignments detect remote structural similarity that sequence alignment misses.

mmCIF coordinates. The mmCIF block holds the 3D Cartesian coordinates of each backbone atom (N, Cα, C, O) in ångströms. mmCIF is the PDB's canonical archive format — a tagged-loop text representation of the atomic model.

Sequence. Sequence gives the chain of amino acids in standard one-letter code (A=alanine, C=cysteine, …, Y=tyrosine), read N→C. It is the only feature that is directly encoded by the gene; all structural features are derived from the folded form of this sequence.